Protein AF-A0A8J4X8X0-F1 (afdb_monomer_lite)

pLDDT: mean 80.46, std 20.54, range [33.91, 97.06]

Radius of gyration: 26.9 Å; chains: 1; bounding box: 76×57×46 Å

Secondary structure (DSSP, 8-state):
-----------S--------HHHHHHHHHHH---S-------S--S--BPTTTTT-TTS-SB------TT-TTTTT-TTSPPPP-GGGPPPTTTTTB-TTSSBP----SSHHHHHHHTT-

InterPro domains:
  IPR001515 Large ribosomal subunit protein eL32 [PF01655] (45-120)
  IPR001515 Large ribosomal subunit protein eL32 [PTHR23413] (33-120)
  IPR001515 Large ribosomal subunit protein eL32 [SM01393] (45-120)
  IPR001515 Large ribosomal subunit protein eL32 [cd00513] (46-120)
  IPR018263 Large ribosomal subunit protein eL32, conserved site [PS00580] (48-68)
  IPR036351 Large ribosomal subunit protein eL32 superfamily [SSF52042] (28-120)

Foldseek 3Di:
DDDDDDDDDDDDPDDPPPCDPVNVVVVVLVVDADPDADDFDQPDDDDQFDPCVVPDVVGGRPDDQDDDPPDCQNVPDPPDGDDDDPVRDTDPVCPQADPSRHHDDDDDDPVVVVVVVVVD

Organism: Clarias magur (NCBI:txid1594786)

Sequence (120 aa):
MHGFRSFSEQILNGQIRKIGSAQITGAIMAALRPLTKPKIVKKRTKKFIRHQSDRYVKIRSNWRKPRGIDNRVRRRFKGQMLMPNIGYGSNKKTKHMLPSGFRKFLVHNVKELEVLLMSN

Structure (mmCIF, N/CA/C/O backbone):
data_AF-A0A8J4X8X0-F1
#
_entry.id   AF-A0A8J4X8X0-F1
#
loop_
_atom_site.group_PDB
_atom_site.id
_atom_site.type_symbol
_atom_site.label_atom_id
_atom_site.label_alt_id
_atom_site.label_comp_id
_atom_site.label_asym_id
_atom_site.label_entity_id
_atom_site.label_seq_id
_atom_site.pdbx_PDB_ins_code
_atom_site.Cartn_x
_atom_site.Cartn_y
_atom_site.Cartn_z
_atom_site.occupancy
_atom_site.B_iso_or_equiv
_atom_site.auth_seq_id
_atom_site.auth_comp_id
_atom_site.auth_asym_id
_atom_site.auth_atom_id
_atom_site.pdbx_PDB_model_num
ATOM 1 N N . MET A 1 1 ? -48.294 -47.088 -7.745 1.00 39.97 1 MET A N 1
ATOM 2 C CA . MET A 1 1 ? -47.963 -47.290 -6.318 1.00 39.97 1 MET A CA 1
ATOM 3 C C . MET A 1 1 ? -48.200 -45.979 -5.589 1.00 39.97 1 MET A C 1
ATOM 5 O O . MET A 1 1 ? -47.344 -45.105 -5.587 1.00 39.97 1 MET A O 1
ATOM 9 N N . HIS A 1 2 ? -49.427 -45.809 -5.098 1.00 38.22 2 HIS A N 1
ATOM 10 C CA . HIS A 1 2 ? -49.858 -44.645 -4.332 1.00 38.22 2 HIS A CA 1
ATOM 11 C C . HIS A 1 2 ? -49.218 -44.664 -2.943 1.00 38.22 2 HIS A C 1
ATOM 13 O O . HIS A 1 2 ? -49.294 -45.670 -2.246 1.00 38.22 2 HIS A O 1
ATOM 19 N N . GLY A 1 3 ? -48.629 -43.542 -2.539 1.00 37.94 3 GLY A N 1
ATOM 20 C CA . GLY A 1 3 ? -48.188 -43.296 -1.170 1.00 37.94 3 GLY A CA 1
ATOM 21 C C . GLY A 1 3 ? -48.953 -42.122 -0.576 1.00 37.94 3 GLY A C 1
ATOM 22 O O . GLY A 1 3 ? -48.430 -41.016 -0.517 1.00 37.94 3 GLY A O 1
ATOM 23 N N . PHE A 1 4 ? -50.199 -42.364 -0.166 1.00 42.84 4 PHE A N 1
ATOM 24 C CA . PHE A 1 4 ? -50.956 -41.484 0.724 1.00 42.84 4 PHE A CA 1
ATOM 25 C C . PHE A 1 4 ? -50.290 -41.470 2.106 1.00 42.84 4 PHE A C 1
ATOM 27 O O . PHE A 1 4 ? -50.190 -42.520 2.738 1.00 42.84 4 PHE A O 1
ATOM 34 N N . ARG A 1 5 ? -49.918 -40.293 2.618 1.00 40.62 5 ARG A N 1
ATOM 35 C CA . ARG A 1 5 ? -49.898 -40.023 4.065 1.00 40.62 5 ARG A CA 1
ATOM 36 C C . ARG A 1 5 ? -50.402 -38.607 4.321 1.00 40.62 5 ARG A C 1
ATOM 38 O O . ARG A 1 5 ? -49.689 -37.631 4.124 1.00 40.62 5 ARG A O 1
ATOM 45 N N . SER A 1 6 ? -51.664 -38.544 4.731 1.00 42.16 6 SER A N 1
ATOM 46 C CA . SER A 1 6 ? -52.295 -37.398 5.377 1.00 42.16 6 SER A CA 1
ATOM 47 C C . SER A 1 6 ? -52.002 -37.464 6.877 1.00 42.16 6 SER A C 1
ATOM 49 O O . SER A 1 6 ? -52.217 -38.517 7.464 1.00 42.16 6 SER A O 1
ATOM 51 N N . PHE A 1 7 ? -51.518 -36.369 7.460 1.00 36.75 7 PHE A N 1
ATOM 52 C CA . PHE A 1 7 ? -51.608 -35.991 8.881 1.00 36.75 7 PHE A CA 1
ATOM 53 C C . PHE A 1 7 ? -51.387 -34.466 8.885 1.00 36.75 7 PHE A C 1
ATOM 55 O O . PHE A 1 7 ? -50.276 -34.002 8.650 1.00 36.75 7 PHE A O 1
ATOM 62 N N . SER A 1 8 ? -52.430 -33.647 8.719 1.00 37.28 8 SER A N 1
ATOM 63 C CA . SER A 1 8 ? -53.260 -33.082 9.796 1.00 37.28 8 SER A CA 1
ATOM 64 C C . SER A 1 8 ? -52.450 -32.668 11.028 1.00 37.28 8 SER A C 1
ATOM 66 O O . SER A 1 8 ? -52.150 -33.506 11.867 1.00 37.28 8 SER A O 1
ATOM 68 N N . GLU A 1 9 ? -52.097 -31.382 11.096 1.00 34.81 9 GLU A N 1
ATOM 69 C CA . GLU A 1 9 ? -52.293 -30.482 12.249 1.00 34.81 9 GLU A CA 1
ATOM 70 C C . GLU A 1 9 ? -51.336 -29.291 12.148 1.00 34.81 9 GLU A C 1
ATOM 72 O O . GLU A 1 9 ? -50.152 -29.331 12.478 1.00 34.81 9 GLU A O 1
ATOM 77 N N . GLN A 1 10 ? -51.892 -28.190 11.647 1.00 42.66 10 GLN A N 1
ATOM 78 C CA . GLN A 1 10 ? -51.379 -26.858 11.899 1.00 42.66 10 GLN A CA 1
ATOM 79 C C . GLN A 1 10 ? -51.666 -26.523 13.364 1.00 42.66 10 GLN A C 1
ATOM 81 O O . GLN A 1 10 ? -52.828 -26.419 13.746 1.00 42.66 10 GLN A O 1
ATOM 86 N N . ILE A 1 11 ? -50.625 -26.273 14.156 1.00 39.69 11 ILE A N 1
ATOM 87 C CA . ILE A 1 11 ? -50.751 -25.484 15.380 1.00 39.69 11 ILE A CA 1
ATOM 88 C C . ILE A 1 11 ? -49.746 -24.327 15.301 1.00 39.69 11 ILE A C 1
ATOM 90 O O . ILE A 1 11 ? -48.533 -24.516 15.297 1.00 39.69 11 ILE A O 1
ATOM 94 N N . LEU A 1 12 ? -50.321 -23.121 15.208 1.00 36.09 12 LEU A N 1
ATOM 95 C CA . LEU A 1 12 ? -49.740 -21.798 15.476 1.00 36.09 12 LEU A CA 1
ATOM 96 C C . LEU A 1 12 ? -48.585 -21.318 14.583 1.00 36.09 12 LEU A C 1
ATOM 98 O O . LEU A 1 12 ? -47.481 -21.179 15.081 1.00 36.09 12 LEU A O 1
ATOM 102 N N . ASN A 1 13 ? -48.862 -20.962 13.316 1.00 43.03 13 ASN A N 1
ATOM 103 C CA . ASN A 1 13 ? -48.122 -20.041 12.412 1.00 43.03 13 ASN A CA 1
ATOM 104 C C . ASN A 1 13 ? -46.562 -20.003 12.412 1.00 43.03 13 ASN A C 1
ATOM 106 O O . ASN A 1 13 ? -45.988 -19.153 11.740 1.00 43.03 13 ASN A O 1
ATOM 110 N N . GLY A 1 14 ? -45.817 -20.855 13.118 1.00 42.03 14 GLY A N 1
ATOM 111 C CA . GLY A 1 14 ? -45.319 -22.158 12.669 1.00 42.03 14 GLY A CA 1
ATOM 112 C C . GLY A 1 14 ? -44.341 -22.181 11.500 1.00 42.03 14 GLY A C 1
ATOM 113 O O . GLY A 1 14 ? -43.696 -23.199 11.260 1.00 42.03 14 GLY A O 1
ATOM 114 N N . GLN A 1 15 ? -44.191 -21.085 10.759 1.00 33.91 15 GLN A N 1
ATOM 115 C CA . GLN A 1 15 ? -43.199 -21.008 9.702 1.00 33.91 15 GLN A CA 1
ATOM 116 C C . GLN A 1 15 ? -41.839 -20.663 10.301 1.00 33.91 15 GLN A C 1
ATOM 118 O O . GLN A 1 15 ? -41.527 -19.494 10.529 1.00 33.91 15 GLN A O 1
ATOM 123 N N . ILE A 1 16 ? -40.961 -21.663 10.411 1.00 46.56 16 ILE A N 1
ATOM 124 C CA . ILE A 1 16 ? -39.530 -21.406 10.229 1.00 46.56 16 ILE A CA 1
ATOM 125 C C . ILE A 1 16 ? -39.378 -20.980 8.768 1.00 46.56 16 ILE A C 1
ATOM 127 O O . ILE A 1 16 ? -39.137 -21.793 7.873 1.00 46.56 16 ILE A O 1
ATOM 131 N N . ARG A 1 17 ? -39.582 -19.687 8.496 1.00 46.88 17 ARG A N 1
ATOM 132 C CA . ARG A 1 17 ? -39.158 -19.087 7.234 1.00 46.88 17 ARG A CA 1
ATOM 133 C C . ARG A 1 17 ? -37.664 -19.367 7.156 1.00 46.88 17 ARG A C 1
ATOM 135 O O . ARG A 1 17 ? -36.911 -18.839 7.971 1.00 46.88 17 ARG A O 1
ATOM 142 N N . LYS A 1 18 ? -37.223 -20.218 6.224 1.00 47.97 18 LYS A N 1
ATOM 143 C CA . LYS A 1 18 ? -35.802 -20.308 5.872 1.00 47.97 18 LYS A CA 1
ATOM 144 C C . LYS A 1 18 ? -35.418 -18.940 5.323 1.00 47.97 18 LYS A C 1
ATOM 146 O O . LYS A 1 18 ? -35.590 -18.675 4.138 1.00 47.97 18 LYS A O 1
ATOM 151 N N . ILE A 1 19 ? -34.987 -18.046 6.207 1.00 53.19 19 ILE A N 1
ATOM 152 C CA . ILE A 1 19 ? -34.448 -16.748 5.837 1.00 53.19 19 ILE A CA 1
ATOM 153 C C . ILE A 1 19 ? -33.197 -17.090 5.032 1.00 53.19 19 ILE A C 1
ATOM 155 O O . ILE A 1 19 ? -32.253 -17.679 5.563 1.00 53.19 19 ILE A O 1
ATOM 159 N N . GLY A 1 20 ? -33.224 -16.844 3.725 1.00 50.00 20 GLY A N 1
ATOM 160 C CA . GLY A 1 20 ? -32.078 -17.109 2.868 1.00 50.00 20 GLY A CA 1
ATOM 161 C C . GLY A 1 20 ? -30.870 -16.359 3.422 1.00 50.00 20 GLY A C 1
ATOM 162 O O . GLY A 1 20 ? -31.004 -15.229 3.895 1.00 50.00 20 GLY A O 1
ATOM 163 N N . SER A 1 21 ? -29.682 -16.961 3.373 1.00 55.56 21 SER A N 1
ATOM 164 C CA . SER A 1 21 ? -28.448 -16.365 3.914 1.00 55.56 21 SER A CA 1
ATOM 165 C C . SER A 1 21 ? -28.224 -14.919 3.439 1.00 55.56 21 SER A C 1
ATOM 167 O O . SER A 1 21 ? -27.781 -14.076 4.216 1.00 55.56 21 SER A O 1
ATOM 169 N N . ALA A 1 22 ? -28.635 -14.601 2.206 1.00 55.88 22 ALA A N 1
ATOM 170 C CA . ALA A 1 22 ? -28.608 -13.254 1.639 1.00 55.88 22 ALA A CA 1
ATOM 171 C C . ALA A 1 22 ? -29.493 -12.241 2.400 1.00 55.88 22 ALA A C 1
ATOM 173 O O . ALA A 1 22 ? -29.070 -11.109 2.642 1.00 55.88 22 ALA A O 1
ATOM 174 N N . GLN A 1 23 ? -30.689 -12.646 2.832 1.00 53.12 23 GLN A N 1
ATOM 175 C CA . GLN A 1 23 ? -31.636 -11.805 3.576 1.00 53.12 23 GLN A CA 1
ATOM 176 C C . GLN A 1 23 ? -31.146 -11.549 5.011 1.00 53.12 23 GLN A C 1
ATOM 178 O O . GLN A 1 23 ? -31.270 -10.430 5.506 1.00 53.12 23 GLN A O 1
ATOM 183 N N . ILE A 1 24 ? -30.486 -12.534 5.636 1.00 57.56 24 ILE A N 1
ATOM 184 C CA . ILE A 1 24 ? -29.826 -12.376 6.945 1.00 57.56 24 ILE A CA 1
ATOM 185 C C . ILE A 1 24 ? -28.647 -11.396 6.837 1.00 57.56 24 ILE A C 1
ATOM 187 O O . ILE A 1 24 ? -28.542 -10.460 7.630 1.00 57.56 24 ILE A O 1
ATOM 191 N N . THR A 1 25 ? -27.783 -11.545 5.823 1.00 60.34 25 THR A N 1
ATOM 192 C CA . THR A 1 25 ? -26.645 -10.626 5.629 1.00 60.34 25 THR A CA 1
ATOM 193 C C . THR A 1 25 ? -27.080 -9.195 5.311 1.00 60.34 25 THR A C 1
ATOM 195 O O . THR A 1 25 ? -26.470 -8.250 5.810 1.00 60.34 25 THR A O 1
ATOM 198 N N . GLY A 1 26 ? -28.151 -9.016 4.529 1.00 59.28 26 GLY A N 1
ATOM 199 C CA . GLY A 1 26 ? -28.694 -7.698 4.200 1.00 59.28 26 GLY A CA 1
ATOM 200 C C . GLY A 1 26 ? -29.272 -6.975 5.419 1.00 59.28 26 GLY A C 1
ATOM 201 O O . GLY A 1 26 ? -28.992 -5.793 5.618 1.00 59.28 26 GLY A O 1
ATOM 202 N N . ALA A 1 27 ? -30.010 -7.692 6.272 1.00 59.53 27 ALA A N 1
ATOM 203 C CA . ALA A 1 27 ? -30.594 -7.137 7.492 1.00 59.53 27 ALA A CA 1
ATOM 204 C C . ALA A 1 27 ? -29.528 -6.754 8.539 1.00 59.53 27 ALA A C 1
ATOM 206 O O . ALA A 1 27 ? -29.580 -5.657 9.095 1.00 59.53 27 ALA A O 1
ATOM 207 N N . ILE A 1 28 ? -28.510 -7.597 8.754 1.00 62.53 28 ILE A N 1
ATOM 208 C CA . ILE A 1 28 ? -27.420 -7.328 9.713 1.00 62.53 28 ILE A CA 1
ATOM 209 C C . ILE A 1 28 ? -26.576 -6.118 9.279 1.00 62.53 28 ILE A C 1
ATOM 211 O O . ILE A 1 28 ? -26.257 -5.253 10.094 1.00 62.53 28 ILE A O 1
ATOM 215 N N . MET A 1 29 ? -26.251 -6.008 7.988 1.00 61.41 29 MET A N 1
ATOM 216 C CA . MET A 1 29 ? -25.481 -4.874 7.456 1.00 61.41 29 MET A CA 1
ATOM 217 C C . MET A 1 29 ? -26.268 -3.557 7.471 1.00 61.41 29 MET A C 1
ATOM 219 O O . MET A 1 29 ? -25.672 -2.483 7.546 1.00 61.41 29 MET A O 1
ATOM 223 N N . ALA A 1 30 ? -27.601 -3.619 7.397 1.00 60.84 30 ALA A N 1
ATOM 224 C CA . ALA A 1 30 ? -28.459 -2.448 7.526 1.00 60.84 30 ALA A CA 1
ATOM 225 C C . ALA A 1 30 ? -28.594 -1.974 8.982 1.00 60.84 30 ALA A C 1
ATOM 227 O O . ALA A 1 30 ? -28.697 -0.765 9.186 1.00 60.84 30 ALA A O 1
ATOM 228 N N . ALA A 1 31 ? -28.562 -2.889 9.956 1.00 64.19 31 ALA A N 1
ATOM 229 C CA . ALA A 1 31 ? -28.651 -2.581 11.383 1.00 64.19 31 ALA A CA 1
ATOM 230 C C . ALA A 1 31 ? -27.326 -2.054 11.971 1.00 64.19 31 ALA A C 1
ATOM 232 O O . ALA A 1 31 ? -27.334 -1.153 12.805 1.00 64.19 31 ALA A O 1
ATOM 233 N N . LEU A 1 32 ? -26.178 -2.559 11.507 1.00 71.31 32 LEU A N 1
ATOM 234 C CA . LEU A 1 32 ? -24.849 -2.159 11.985 1.00 71.31 32 LEU A CA 1
ATOM 235 C C . LEU A 1 32 ? -24.274 -1.014 11.140 1.00 71.31 32 LEU A C 1
ATOM 237 O O . LEU A 1 32 ? -23.446 -1.220 10.248 1.00 71.31 32 LEU A O 1
ATOM 241 N N . ARG A 1 33 ? -24.721 0.216 11.415 1.00 73.88 33 ARG A N 1
ATOM 242 C CA . ARG A 1 33 ? -24.227 1.432 10.750 1.00 73.88 33 ARG A CA 1
ATOM 243 C C . ARG A 1 33 ? -23.309 2.215 11.688 1.00 73.88 33 ARG A C 1
ATOM 245 O O . ARG A 1 33 ? -23.725 2.528 12.798 1.00 73.88 33 ARG A O 1
ATOM 252 N N . PRO A 1 34 ? -22.082 2.566 11.265 1.00 81.50 34 PRO A N 1
ATOM 253 C CA . PRO A 1 34 ? -21.232 3.430 12.070 1.00 81.50 34 PRO A CA 1
ATOM 254 C C . PRO A 1 34 ? -21.857 4.825 12.159 1.00 81.50 34 PRO A C 1
ATOM 256 O O . PRO A 1 34 ? -22.368 5.340 11.162 1.00 81.50 34 PRO A O 1
ATOM 259 N N . LEU A 1 35 ? -21.748 5.459 13.327 1.00 79.12 35 LEU A N 1
ATOM 260 C CA . LEU A 1 35 ? -22.246 6.820 13.545 1.00 79.12 35 LEU A CA 1
ATOM 261 C C . LEU A 1 35 ? -21.624 7.824 12.562 1.00 79.12 35 LEU A C 1
ATOM 263 O O . LEU A 1 35 ? -22.301 8.703 12.036 1.00 79.12 35 LEU A O 1
ATOM 267 N N . THR A 1 36 ? -20.329 7.669 12.274 1.00 82.50 36 THR A N 1
ATOM 268 C CA . THR A 1 36 ? -19.621 8.483 11.282 1.00 82.50 36 THR A CA 1
ATOM 269 C C . THR A 1 36 ? -18.935 7.594 10.249 1.00 82.50 36 THR A C 1
ATOM 271 O O . THR A 1 36 ? -18.212 6.656 10.584 1.00 82.50 36 THR A O 1
ATOM 274 N N . LYS A 1 37 ? -19.141 7.893 8.960 1.00 83.94 37 LYS A N 1
ATOM 275 C CA . LYS A 1 37 ? -18.508 7.170 7.847 1.00 83.94 37 LYS A CA 1
ATOM 276 C C . LYS A 1 37 ? -17.651 8.115 7.002 1.00 83.94 37 LYS A C 1
ATOM 278 O O . LYS A 1 37 ? -18.124 8.637 5.991 1.00 83.94 37 LYS A O 1
ATOM 283 N N . PRO A 1 38 ? -16.381 8.355 7.375 1.00 87.50 38 PRO A N 1
ATOM 284 C CA . PRO A 1 38 ? -15.504 9.187 6.563 1.00 87.50 38 PRO A CA 1
ATOM 285 C C . PRO A 1 38 ? -15.230 8.523 5.205 1.00 87.50 38 PRO A C 1
ATOM 287 O O . PRO A 1 38 ? -14.992 7.316 5.113 1.00 87.50 38 PRO A O 1
ATOM 290 N N . LYS A 1 39 ? -15.215 9.320 4.129 1.00 90.44 39 LYS A N 1
ATOM 291 C CA . LYS A 1 39 ? -14.907 8.829 2.778 1.00 90.44 39 LYS A CA 1
ATOM 292 C C . LYS A 1 39 ? -13.474 8.292 2.719 1.00 90.44 39 LYS A C 1
ATOM 294 O O . LYS A 1 39 ? -12.500 9.024 2.906 1.00 90.44 39 LYS A O 1
ATOM 299 N N . ILE A 1 40 ? -13.330 7.006 2.409 1.00 93.38 40 ILE A N 1
ATOM 300 C CA . ILE A 1 40 ? -12.021 6.358 2.284 1.00 93.38 40 ILE A CA 1
ATOM 301 C C . ILE A 1 40 ? -11.437 6.663 0.900 1.00 93.38 40 ILE A C 1
ATOM 303 O O . ILE A 1 40 ? -11.787 6.029 -0.091 1.00 93.38 40 ILE A O 1
ATOM 307 N N . VAL A 1 41 ? -10.501 7.610 0.831 1.00 93.88 41 VAL A N 1
ATOM 308 C CA . VAL A 1 41 ? -9.747 7.904 -0.398 1.00 93.88 41 VAL A CA 1
ATOM 309 C C . VAL A 1 41 ? -8.502 7.017 -0.475 1.00 93.88 41 VAL A C 1
ATOM 311 O O . VAL A 1 41 ? -7.643 7.050 0.411 1.00 93.88 41 VAL A O 1
ATOM 314 N N . LYS A 1 42 ? -8.376 6.225 -1.547 1.00 94.19 42 LYS A N 1
ATOM 315 C CA . LYS A 1 42 ? -7.174 5.430 -1.843 1.00 94.19 42 LYS A CA 1
ATOM 316 C C . LYS A 1 42 ? -6.358 6.117 -2.936 1.00 94.19 42 LYS A C 1
ATOM 318 O O . LYS A 1 42 ? -6.817 6.241 -4.062 1.00 94.19 42 LYS A O 1
ATOM 323 N N . LYS A 1 43 ? -5.121 6.508 -2.615 1.00 95.00 43 LYS A N 1
ATOM 324 C CA . LYS A 1 43 ? -4.186 7.150 -3.563 1.00 95.00 43 LYS A CA 1
ATOM 325 C C . LYS A 1 43 ? -3.780 6.237 -4.724 1.00 95.00 43 LYS A C 1
ATOM 327 O O . LYS A 1 43 ? -3.427 6.704 -5.798 1.00 95.00 43 LYS A O 1
ATOM 332 N N . ARG A 1 44 ? -3.778 4.924 -4.489 1.00 94.62 44 ARG A N 1
ATOM 333 C CA . ARG A 1 44 ? -3.449 3.902 -5.480 1.00 94.62 44 ARG A CA 1
ATOM 334 C C . ARG A 1 44 ? -4.211 2.625 -5.156 1.00 94.62 44 ARG A C 1
ATOM 336 O O . ARG A 1 44 ? -4.220 2.191 -4.008 1.00 94.62 44 ARG A O 1
ATOM 343 N N . THR A 1 45 ? -4.805 2.019 -6.175 1.00 94.00 45 THR A N 1
ATOM 344 C CA . THR A 1 45 ? -5.513 0.731 -6.080 1.00 94.00 45 THR A CA 1
ATOM 345 C C . THR A 1 45 ? -4.659 -0.430 -6.590 1.00 94.00 45 THR A C 1
ATOM 347 O O . THR A 1 45 ? -4.675 -1.515 -6.015 1.00 94.00 45 THR A O 1
ATOM 350 N N . LYS A 1 46 ? -3.851 -0.198 -7.636 1.00 94.31 46 LYS A N 1
ATOM 351 C CA . LYS A 1 46 ? -2.946 -1.206 -8.209 1.00 94.31 46 LYS A CA 1
ATOM 352 C C . LYS A 1 46 ? -1.869 -1.630 -7.205 1.00 94.31 46 LYS A C 1
ATOM 354 O O . LYS A 1 46 ? -1.176 -0.780 -6.639 1.00 94.31 46 LYS A O 1
ATOM 359 N N . LYS A 1 47 ? -1.655 -2.942 -7.065 1.00 95.56 47 LYS A N 1
ATOM 360 C CA . LYS A 1 47 ? -0.566 -3.506 -6.253 1.00 95.56 47 LYS A CA 1
ATOM 361 C C . LYS A 1 47 ? 0.802 -3.050 -6.778 1.00 95.56 47 LYS A C 1
ATOM 363 O O . LYS A 1 47 ? 0.978 -2.773 -7.967 1.00 95.56 47 LYS A O 1
ATOM 368 N N . PHE A 1 48 ? 1.776 -2.964 -5.878 1.00 96.50 48 PHE A N 1
ATOM 369 C CA . PHE A 1 48 ? 3.178 -2.812 -6.254 1.00 96.50 48 PHE A CA 1
ATOM 370 C C . PHE A 1 48 ? 3.739 -4.199 -6.551 1.00 96.50 48 PHE A C 1
ATOM 372 O O . PHE A 1 48 ? 3.935 -4.989 -5.630 1.00 96.50 48 PHE A O 1
ATOM 379 N N . ILE A 1 49 ? 3.947 -4.499 -7.832 1.00 96.44 49 ILE A N 1
ATOM 380 C CA . ILE A 1 49 ? 4.447 -5.805 -8.274 1.00 96.44 49 ILE A CA 1
ATOM 381 C C . ILE A 1 49 ? 5.944 -5.731 -8.591 1.00 96.44 49 ILE A C 1
ATOM 383 O O . ILE A 1 49 ? 6.466 -4.664 -8.921 1.00 96.44 49 ILE A O 1
ATOM 387 N N . ARG A 1 50 ? 6.655 -6.853 -8.461 1.00 96.56 50 ARG A N 1
ATOM 388 C CA . ARG A 1 50 ? 8.087 -6.943 -8.787 1.00 96.56 50 ARG A CA 1
ATOM 389 C C . ARG A 1 50 ? 8.324 -6.767 -10.291 1.00 96.56 50 ARG A C 1
ATOM 391 O O . ARG A 1 50 ? 7.580 -7.306 -11.105 1.00 96.56 50 ARG A O 1
ATOM 398 N N . HIS A 1 51 ? 9.392 -6.057 -10.651 1.00 95.75 51 HIS A N 1
ATOM 399 C CA . HIS A 1 51 ? 9.844 -5.926 -12.041 1.00 95.75 51 HIS A CA 1
ATOM 400 C C . HIS A 1 51 ? 10.056 -7.308 -12.691 1.00 95.75 51 HIS A C 1
ATOM 402 O O . HIS A 1 51 ? 10.698 -8.159 -12.072 1.00 95.75 51 HIS A O 1
ATOM 408 N N . GLN A 1 52 ? 9.538 -7.503 -13.913 1.00 95.00 52 GLN A N 1
ATOM 409 C CA . GLN A 1 52 ? 9.608 -8.741 -14.716 1.00 95.00 52 GLN A CA 1
ATOM 410 C C . GLN A 1 52 ? 8.895 -9.971 -14.122 1.00 95.00 52 GLN A C 1
ATOM 412 O O . GLN A 1 52 ? 9.123 -11.089 -14.584 1.00 95.00 52 GLN A O 1
ATOM 417 N N . SER A 1 53 ? 8.031 -9.791 -13.117 1.00 95.69 53 SER A N 1
ATOM 418 C CA . SER A 1 53 ? 7.196 -10.894 -12.599 1.00 95.69 53 SER A CA 1
ATOM 419 C C . SER A 1 53 ? 6.087 -11.324 -13.562 1.00 95.69 53 SER A C 1
ATOM 421 O O . SER A 1 53 ? 5.614 -12.449 -13.494 1.00 95.69 53 SER A O 1
ATOM 423 N N . ASP A 1 54 ? 5.710 -10.446 -14.483 1.00 93.69 54 ASP A N 1
ATOM 424 C CA . ASP A 1 54 ? 4.793 -10.688 -15.595 1.00 93.69 54 ASP A CA 1
ATOM 425 C C . ASP A 1 54 ? 5.413 -11.549 -16.708 1.00 93.69 54 ASP A C 1
ATOM 427 O O . ASP A 1 54 ? 4.701 -12.270 -17.395 1.00 93.69 54 ASP A O 1
ATOM 431 N N . ARG A 1 55 ? 6.743 -11.503 -16.871 1.00 96.00 55 ARG A N 1
ATOM 432 C CA . ARG A 1 55 ? 7.461 -12.226 -17.933 1.00 96.00 55 ARG A CA 1
ATOM 433 C C . ARG A 1 55 ? 7.856 -13.648 -17.540 1.00 96.00 55 ARG A C 1
ATOM 435 O O . ARG A 1 55 ? 7.914 -14.523 -18.396 1.00 96.00 55 ARG A O 1
ATOM 442 N N . TYR A 1 56 ? 8.198 -13.874 -16.272 1.00 95.62 56 TYR A N 1
ATOM 443 C CA . TYR A 1 56 ? 8.794 -15.133 -15.825 1.00 95.62 56 TYR A CA 1
ATOM 444 C C . TYR A 1 56 ? 8.032 -15.744 -14.650 1.00 95.62 56 TYR A C 1
ATOM 446 O O . TYR A 1 56 ? 8.018 -15.173 -13.562 1.00 95.62 56 TYR A O 1
ATOM 454 N N . VAL A 1 57 ? 7.540 -16.975 -14.820 1.00 95.38 57 VAL A N 1
ATOM 455 C CA . VAL A 1 57 ? 6.811 -17.734 -13.781 1.00 95.38 57 VAL A CA 1
ATOM 456 C C . VAL A 1 57 ? 7.645 -17.928 -12.504 1.00 95.38 57 VAL A C 1
ATOM 458 O O . VAL A 1 57 ? 7.122 -17.858 -11.393 1.00 95.38 57 VAL A O 1
ATOM 461 N N . LYS A 1 58 ? 8.972 -18.082 -12.634 1.00 96.56 58 LYS A N 1
ATOM 462 C CA . LYS A 1 58 ? 9.895 -18.210 -11.488 1.00 96.56 58 LYS A CA 1
ATOM 463 C C . LYS A 1 58 ? 9.949 -16.962 -10.594 1.00 96.56 58 LYS A C 1
ATOM 465 O O . LYS A 1 58 ? 10.378 -17.042 -9.443 1.00 96.56 58 LYS A O 1
ATOM 470 N N . ILE A 1 59 ? 9.548 -15.793 -11.104 1.00 95.25 59 ILE A N 1
ATOM 471 C CA . ILE A 1 59 ? 9.594 -14.526 -10.370 1.00 95.25 59 ILE A CA 1
ATOM 472 C C . ILE A 1 59 ? 8.201 -14.202 -9.833 1.00 95.25 59 ILE A C 1
ATOM 474 O O . ILE A 1 59 ? 7.346 -13.675 -10.534 1.00 95.25 59 ILE A O 1
ATOM 478 N N . ARG A 1 60 ? 7.994 -14.422 -8.531 1.00 96.06 60 ARG A N 1
ATOM 479 C CA . ARG A 1 60 ? 6.743 -14.033 -7.859 1.00 96.06 60 ARG A CA 1
ATOM 480 C C . ARG A 1 60 ? 6.528 -12.513 -7.886 1.00 96.06 60 ARG A C 1
ATOM 482 O O . ARG A 1 60 ? 7.479 -11.733 -7.790 1.00 96.06 60 ARG A O 1
ATOM 489 N N . SER A 1 61 ? 5.262 -12.094 -7.898 1.00 96.25 61 SER A N 1
ATOM 490 C CA . SER A 1 61 ? 4.840 -10.687 -7.973 1.00 96.25 61 SER A CA 1
ATOM 491 C C . SER A 1 61 ? 5.092 -9.860 -6.705 1.00 96.25 61 SER A C 1
ATOM 493 O O . SER A 1 61 ? 4.839 -8.658 -6.710 1.00 96.25 61 SER A O 1
ATOM 495 N N . ASN A 1 62 ? 5.581 -10.456 -5.613 1.00 96.44 62 ASN A N 1
ATOM 496 C CA . ASN A 1 62 ? 5.825 -9.755 -4.348 1.00 96.44 62 ASN A CA 1
ATOM 497 C C . ASN A 1 62 ? 6.900 -8.674 -4.510 1.00 96.44 62 ASN A C 1
ATOM 499 O O . ASN A 1 62 ? 8.007 -8.965 -4.966 1.00 96.44 62 ASN A O 1
ATOM 503 N N . TRP A 1 63 ? 6.591 -7.442 -4.094 1.00 96.75 63 TRP A N 1
ATOM 504 C CA . TRP A 1 63 ? 7.487 -6.298 -4.253 1.00 96.75 63 TRP A CA 1
ATOM 505 C C . TRP A 1 63 ? 8.899 -6.562 -3.703 1.00 96.75 63 TRP A C 1
ATOM 507 O O . TRP A 1 63 ? 9.075 -7.004 -2.567 1.00 96.75 63 TRP A O 1
ATOM 517 N N . ARG A 1 64 ? 9.919 -6.229 -4.502 1.00 96.19 64 ARG A N 1
ATOM 518 C CA . ARG A 1 64 ? 11.335 -6.198 -4.108 1.00 96.19 64 ARG A CA 1
ATOM 519 C C . ARG A 1 64 ? 11.986 -4.962 -4.722 1.00 96.19 64 ARG A C 1
ATOM 521 O O . ARG A 1 64 ? 11.726 -4.644 -5.881 1.00 96.19 64 ARG A O 1
ATOM 528 N N . LYS A 1 65 ? 12.844 -4.276 -3.961 1.00 96.06 65 LYS A N 1
ATOM 529 C CA . LYS A 1 65 ? 13.548 -3.076 -4.440 1.00 96.06 65 LYS A CA 1
ATOM 530 C C . LYS A 1 65 ? 14.552 -3.466 -5.543 1.00 96.06 65 LYS A C 1
ATOM 532 O O . LYS A 1 65 ? 15.441 -4.267 -5.252 1.00 96.06 65 LYS A O 1
ATOM 537 N N . PRO A 1 66 ? 14.444 -2.931 -6.776 1.00 96.69 66 PRO A N 1
ATOM 538 C CA . PRO A 1 66 ? 15.394 -3.231 -7.848 1.00 96.69 66 PRO A CA 1
ATOM 539 C C . PRO A 1 66 ? 16.783 -2.665 -7.522 1.00 96.69 66 PRO A C 1
ATOM 541 O O . PRO A 1 66 ? 16.899 -1.542 -7.027 1.00 96.69 66 PRO A O 1
ATOM 544 N N . ARG A 1 67 ? 17.838 -3.446 -7.791 1.00 96.88 67 ARG A N 1
ATOM 545 C CA . ARG A 1 67 ? 19.227 -3.105 -7.427 1.00 96.88 67 ARG A CA 1
ATOM 546 C C . ARG A 1 67 ? 20.191 -2.953 -8.607 1.00 96.88 67 ARG A C 1
ATOM 548 O O . ARG A 1 67 ? 21.171 -2.247 -8.436 1.00 96.88 67 ARG A O 1
ATOM 555 N N . GLY A 1 68 ? 19.915 -3.537 -9.777 1.00 96.38 68 GLY A N 1
ATOM 556 C CA . GLY A 1 68 ? 20.846 -3.546 -10.922 1.00 96.38 68 GLY A CA 1
ATOM 557 C C . GLY A 1 68 ? 21.161 -2.161 -11.502 1.00 96.38 68 GLY A C 1
ATOM 558 O O . GLY A 1 68 ? 20.297 -1.281 -11.477 1.00 96.38 68 GLY A O 1
ATOM 559 N N . ILE A 1 69 ? 22.385 -1.987 -12.021 1.00 96.25 69 ILE A N 1
ATOM 560 C CA . ILE A 1 69 ? 22.938 -0.698 -12.477 1.00 96.25 69 ILE A CA 1
ATOM 561 C C . ILE A 1 69 ? 22.109 -0.036 -13.587 1.00 96.25 69 ILE A C 1
ATOM 563 O O . ILE A 1 69 ? 21.778 1.150 -13.481 1.00 96.25 69 ILE A O 1
ATOM 567 N N . ASP A 1 70 ? 21.655 -0.816 -14.565 1.00 96.31 70 ASP A N 1
ATOM 568 C CA . ASP A 1 70 ? 20.896 -0.339 -15.732 1.00 96.31 70 ASP A CA 1
ATOM 569 C C . ASP A 1 70 ? 19.384 -0.517 -15.586 1.00 96.31 70 ASP A C 1
ATOM 571 O O . ASP A 1 70 ? 18.611 -0.345 -16.528 1.00 96.31 70 ASP A O 1
ATOM 575 N N . ASN A 1 71 ? 18.913 -0.849 -14.382 1.00 96.62 71 ASN A N 1
ATOM 576 C CA . ASN A 1 71 ? 17.497 -1.100 -14.177 1.00 96.62 71 ASN A CA 1
ATOM 577 C C . ASN A 1 71 ? 16.669 0.190 -14.341 1.00 96.62 71 ASN A C 1
ATOM 579 O O . ASN A 1 71 ? 16.780 1.134 -13.549 1.00 96.62 71 ASN A O 1
ATOM 583 N N . ARG A 1 72 ? 15.772 0.194 -15.334 1.00 96.31 72 ARG A N 1
ATOM 584 C CA . ARG A 1 72 ? 14.955 1.366 -15.672 1.00 96.31 72 ARG A CA 1
ATOM 585 C C . ARG A 1 72 ? 13.969 1.773 -14.573 1.00 96.31 72 A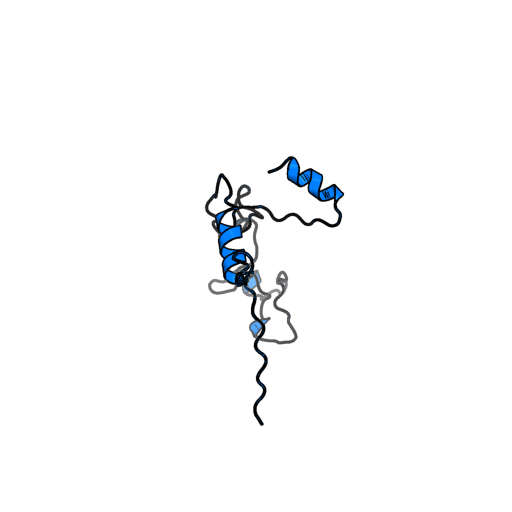RG A C 1
ATOM 587 O O . ARG A 1 72 ? 13.751 2.966 -14.369 1.00 96.31 72 ARG A O 1
ATOM 594 N N . VAL A 1 73 ? 13.410 0.810 -13.832 1.00 96.62 73 VAL A N 1
ATOM 595 C CA . VAL A 1 73 ? 12.524 1.085 -12.683 1.00 96.62 73 VAL A CA 1
ATOM 596 C C . VAL A 1 73 ? 13.302 1.777 -11.564 1.00 96.62 73 VAL A C 1
ATOM 598 O O . VAL A 1 73 ? 12.824 2.765 -11.008 1.00 96.62 73 VAL A O 1
ATOM 601 N N . ARG A 1 74 ? 14.527 1.319 -11.263 1.00 97.06 74 ARG A N 1
ATOM 602 C CA . ARG A 1 74 ? 15.407 1.940 -10.255 1.00 97.06 74 ARG A CA 1
ATOM 603 C C . ARG A 1 74 ? 15.728 3.395 -10.607 1.00 97.06 74 ARG A C 1
ATOM 605 O O . ARG A 1 74 ? 15.656 4.251 -9.731 1.00 97.06 74 ARG A O 1
ATOM 612 N N . ARG A 1 75 ? 16.033 3.660 -11.884 1.00 96.75 75 ARG A N 1
ATOM 613 C CA . ARG A 1 75 ? 16.319 4.998 -12.436 1.00 96.75 75 ARG A CA 1
ATOM 614 C C . ARG A 1 75 ? 15.062 5.865 -12.657 1.00 96.75 75 ARG A C 1
ATOM 616 O O . ARG A 1 75 ? 15.196 7.020 -13.029 1.00 96.75 75 ARG A O 1
ATOM 623 N N . ARG A 1 76 ? 13.854 5.341 -12.390 1.00 95.25 76 ARG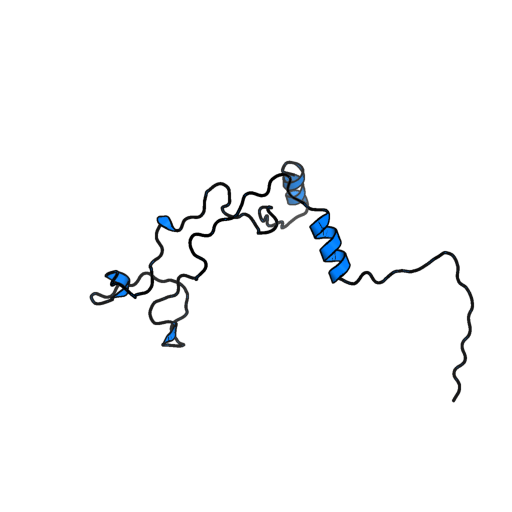 A N 1
ATOM 624 C CA . ARG A 1 76 ? 12.558 6.052 -12.480 1.00 95.25 76 ARG A CA 1
ATOM 625 C C . ARG A 1 76 ? 12.237 6.636 -13.865 1.00 95.25 76 ARG A C 1
ATOM 627 O O . ARG A 1 76 ? 11.628 7.698 -13.958 1.00 95.25 76 ARG A O 1
ATOM 634 N N . PHE A 1 77 ? 12.594 5.936 -14.941 1.00 96.50 77 PHE A N 1
ATOM 635 C CA . PHE A 1 77 ? 12.201 6.369 -16.286 1.00 96.50 77 PHE A CA 1
ATOM 636 C C . PHE A 1 77 ? 10.673 6.442 -16.449 1.00 96.50 77 PHE A C 1
ATOM 638 O O . PHE A 1 77 ? 9.936 5.596 -15.931 1.00 96.50 77 PHE A O 1
ATOM 645 N N . LYS A 1 78 ? 10.198 7.426 -17.2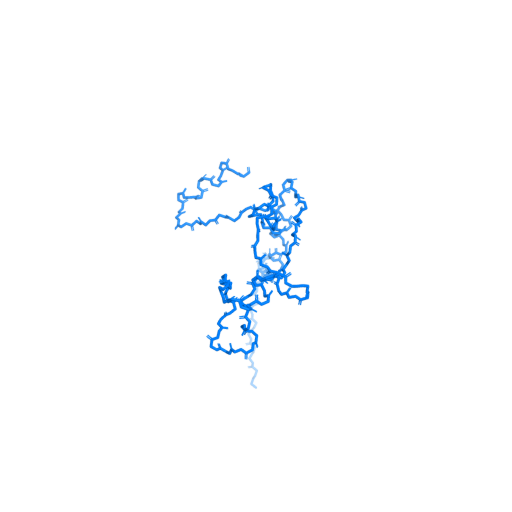25 1.00 95.50 78 LYS A N 1
ATOM 646 C CA . LYS A 1 78 ? 8.778 7.578 -17.582 1.00 95.50 78 LYS A CA 1
ATOM 647 C C . LYS A 1 78 ? 8.247 6.303 -18.254 1.00 95.50 78 LYS A C 1
ATOM 649 O O . LYS A 1 78 ? 8.955 5.637 -19.008 1.00 95.50 78 LYS A O 1
ATOM 654 N N . GLY A 1 79 ? 6.997 5.952 -17.949 1.00 94.88 79 GLY A N 1
ATOM 655 C CA . GLY A 1 79 ? 6.331 4.761 -18.487 1.00 94.88 79 GLY A CA 1
ATOM 656 C C . GLY A 1 79 ? 6.740 3.443 -17.822 1.00 94.88 79 GLY A C 1
ATOM 657 O O . GLY A 1 79 ? 6.265 2.387 -18.226 1.00 94.88 79 GLY A O 1
ATOM 658 N N . GLN A 1 80 ? 7.614 3.468 -16.812 1.00 95.12 80 GLN A N 1
ATOM 659 C CA . GLN A 1 80 ? 7.931 2.286 -16.014 1.00 95.12 80 GLN A CA 1
ATOM 660 C C . GLN 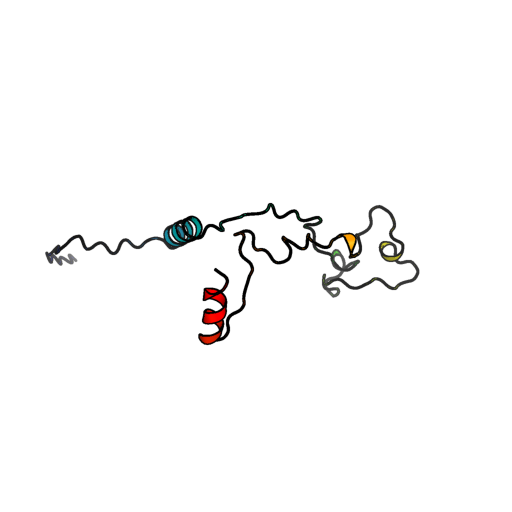A 1 80 ? 7.102 2.203 -14.735 1.00 95.12 80 GLN A C 1
ATOM 662 O O . GLN A 1 80 ? 6.416 3.138 -14.319 1.00 95.12 80 GLN A O 1
ATOM 667 N N . MET A 1 81 ? 7.158 1.030 -14.113 1.00 94.00 81 MET A N 1
ATOM 668 C CA . MET A 1 81 ? 6.429 0.734 -12.890 1.00 94.00 81 MET A CA 1
ATOM 669 C C . MET A 1 81 ? 6.867 1.656 -11.749 1.00 94.00 81 MET A C 1
ATOM 671 O O . MET A 1 81 ? 8.054 1.881 -11.524 1.00 94.00 81 MET A O 1
ATOM 675 N N . LEU A 1 82 ? 5.894 2.156 -10.991 1.00 94.56 82 LEU A N 1
ATOM 676 C CA . LEU A 1 82 ? 6.151 3.029 -9.850 1.00 94.56 82 LEU A CA 1
ATOM 677 C C . LEU A 1 82 ? 6.639 2.220 -8.643 1.00 94.56 82 LEU A C 1
ATOM 679 O O . LEU A 1 82 ? 6.091 1.162 -8.333 1.00 94.56 82 LEU A O 1
ATOM 683 N N . MET A 1 83 ? 7.644 2.747 -7.941 1.00 95.62 83 MET A N 1
ATOM 684 C CA . MET A 1 83 ? 8.144 2.170 -6.692 1.00 95.62 83 MET A CA 1
ATOM 685 C C . MET A 1 83 ? 7.318 2.661 -5.489 1.00 95.62 83 MET A C 1
ATOM 687 O O . MET A 1 83 ? 6.876 3.815 -5.495 1.00 95.62 83 MET A O 1
ATOM 691 N N . PRO A 1 84 ? 7.147 1.844 -4.433 1.00 96.56 84 PRO A N 1
ATOM 692 C CA . PRO A 1 84 ? 6.589 2.295 -3.166 1.00 96.56 84 PRO A CA 1
ATOM 693 C C . PRO A 1 84 ? 7.403 3.447 -2.575 1.00 96.56 84 PRO A C 1
ATOM 695 O O . PRO A 1 84 ? 8.634 3.423 -2.565 1.00 96.56 84 PRO A O 1
ATOM 698 N N . ASN A 1 85 ? 6.693 4.440 -2.054 1.00 95.38 85 ASN A N 1
ATOM 699 C CA . ASN A 1 85 ? 7.233 5.577 -1.322 1.00 95.38 85 ASN A CA 1
ATOM 700 C C . ASN A 1 85 ? 6.242 5.996 -0.218 1.00 95.38 85 ASN A C 1
ATOM 702 O O . ASN A 1 85 ? 5.089 5.555 -0.214 1.00 95.38 85 ASN A O 1
ATOM 706 N N . ILE A 1 86 ? 6.687 6.855 0.704 1.00 95.94 86 ILE A N 1
ATOM 707 C CA . ILE A 1 86 ? 5.862 7.351 1.820 1.00 95.94 86 ILE A CA 1
ATOM 708 C C . ILE A 1 86 ? 4.636 8.152 1.349 1.00 95.94 86 ILE A C 1
ATOM 710 O O . ILE A 1 86 ? 3.590 8.132 1.997 1.00 95.94 86 ILE A O 1
ATOM 714 N N . GLY A 1 87 ? 4.718 8.783 0.174 1.00 96.00 87 GLY A N 1
A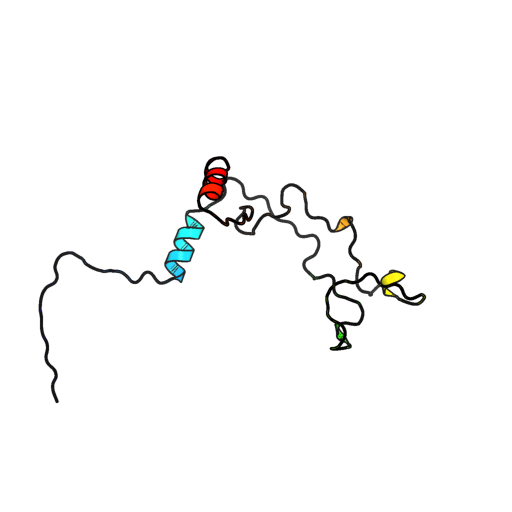TOM 715 C CA . GLY A 1 87 ? 3.637 9.568 -0.424 1.00 96.00 87 GLY A CA 1
ATOM 716 C C . GLY A 1 87 ? 2.360 8.765 -0.683 1.00 96.00 87 GLY A C 1
ATOM 717 O O . GLY A 1 87 ? 1.265 9.327 -0.624 1.00 96.00 87 GLY A O 1
ATOM 718 N N . TYR A 1 88 ? 2.457 7.445 -0.866 1.00 96.00 88 TYR A N 1
ATOM 719 C CA . TYR A 1 88 ? 1.293 6.563 -1.022 1.00 96.00 88 TYR A CA 1
ATOM 720 C C . TYR A 1 88 ? 0.583 6.204 0.294 1.00 96.00 88 TYR A C 1
ATOM 722 O O . TYR A 1 88 ? -0.453 5.536 0.258 1.00 96.00 88 TYR A O 1
ATOM 730 N N . GLY A 1 89 ? 1.088 6.646 1.452 1.00 95.00 89 GLY A N 1
ATOM 731 C CA . GLY A 1 89 ? 0.444 6.420 2.746 1.00 95.00 89 GLY A CA 1
ATOM 732 C C . GLY A 1 89 ? -1.007 6.923 2.773 1.00 95.00 89 GLY A C 1
ATOM 733 O O . GLY A 1 89 ? -1.299 8.033 2.315 1.00 95.00 89 GLY A O 1
ATOM 734 N N . SER A 1 90 ? -1.923 6.098 3.293 1.00 94.44 90 SER A N 1
ATOM 735 C CA . SER A 1 90 ? -3.328 6.484 3.514 1.00 94.44 90 SER A CA 1
ATOM 736 C C . SER A 1 90 ? -3.444 7.506 4.651 1.00 94.44 90 SER A C 1
ATOM 738 O O . SER A 1 90 ? -2.598 7.527 5.544 1.00 94.44 90 SER A O 1
ATOM 740 N N . ASN A 1 91 ? -4.496 8.334 4.634 1.00 94.38 91 ASN A N 1
ATOM 741 C CA . ASN A 1 91 ? -4.770 9.296 5.707 1.00 94.38 91 ASN A CA 1
ATOM 742 C C . ASN A 1 91 ? -4.854 8.571 7.062 1.00 94.38 91 ASN A C 1
ATOM 744 O O . ASN A 1 91 ? -5.511 7.537 7.157 1.00 94.38 91 AS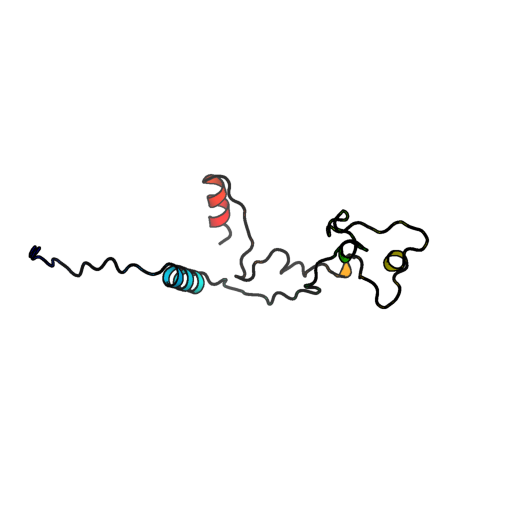N A O 1
ATOM 748 N N . LYS A 1 92 ? -4.220 9.123 8.106 1.00 93.25 92 LYS A N 1
ATOM 749 C CA . LYS A 1 92 ? -4.208 8.560 9.465 1.00 93.25 92 LYS A CA 1
ATOM 750 C C . LYS A 1 92 ? -5.616 8.231 9.980 1.00 93.25 92 LYS A C 1
ATOM 752 O O . LYS A 1 92 ? -5.795 7.172 10.567 1.00 93.25 92 LYS A O 1
ATOM 757 N N . LYS A 1 93 ? -6.617 9.077 9.697 1.00 91.62 93 LYS A N 1
ATOM 758 C CA . LYS A 1 93 ? -8.008 8.877 10.152 1.00 91.62 93 LYS A CA 1
ATOM 759 C C . LYS A 1 93 ? -8.669 7.631 9.539 1.00 91.62 93 LYS A C 1
ATOM 761 O O . LYS A 1 93 ? -9.391 6.920 10.228 1.00 91.62 93 LYS A O 1
ATOM 766 N N . THR A 1 94 ? -8.399 7.351 8.260 1.00 93.12 94 THR A N 1
ATOM 767 C CA . THR A 1 94 ? -9.035 6.264 7.483 1.00 93.12 94 THR A CA 1
ATOM 768 C C . THR A 1 94 ? -8.126 5.052 7.259 1.00 93.12 94 THR A C 1
ATOM 770 O O . THR A 1 94 ? -8.530 4.059 6.645 1.00 93.12 94 THR A O 1
ATOM 773 N N . LYS A 1 95 ? -6.874 5.104 7.729 1.00 93.00 95 LYS A N 1
ATOM 774 C CA . LYS A 1 95 ? -5.936 3.980 7.673 1.00 93.00 95 LYS A CA 1
ATOM 775 C C . LYS A 1 95 ? -6.522 2.809 8.473 1.00 93.00 95 LYS A C 1
ATOM 777 O O . LYS A 1 95 ? -7.018 3.004 9.574 1.00 93.00 95 LYS A O 1
ATOM 782 N N . HIS A 1 96 ? -6.464 1.601 7.910 1.00 93.06 96 HIS A N 1
ATOM 783 C CA . HIS A 1 96 ? -7.001 0.364 8.509 1.00 93.06 96 HIS A CA 1
ATOM 784 C C . HIS A 1 96 ? -8.531 0.308 8.716 1.00 93.06 96 HIS A C 1
ATOM 786 O O . HIS A 1 96 ? -9.025 -0.643 9.313 1.00 93.06 96 HIS A O 1
ATOM 792 N N . MET A 1 97 ? -9.290 1.271 8.185 1.00 92.50 97 MET A N 1
ATOM 793 C CA . MET A 1 97 ? -10.754 1.229 8.193 1.00 92.50 97 MET A CA 1
ATOM 794 C C . MET A 1 97 ? -11.287 0.317 7.077 1.00 92.50 97 MET A C 1
ATOM 796 O O . MET A 1 97 ? -10.800 0.358 5.940 1.00 92.50 97 MET A O 1
ATOM 800 N N . LEU A 1 98 ? -12.283 -0.503 7.410 1.00 90.31 98 LEU A N 1
ATOM 801 C CA . LEU A 1 98 ? -13.020 -1.353 6.479 1.00 90.31 98 LEU A CA 1
ATOM 802 C C . LEU A 1 98 ? -14.007 -0.518 5.643 1.00 90.31 98 LEU A C 1
ATOM 804 O O . LEU A 1 98 ? -14.416 0.561 6.069 1.00 90.31 98 LEU A O 1
ATOM 808 N N . PRO A 1 99 ? -14.468 -1.018 4.482 1.00 89.25 99 PRO A N 1
ATOM 809 C CA . PRO A 1 99 ? -15.525 -0.361 3.704 1.00 89.25 99 PRO A CA 1
ATOM 810 C C . PRO A 1 99 ? -16.859 -0.201 4.460 1.00 89.25 99 PRO A C 1
ATOM 812 O O . PRO A 1 99 ? -17.653 0.685 4.128 1.00 89.25 99 PRO A O 1
ATOM 815 N N . SER A 1 100 ? -17.091 -1.031 5.486 1.00 86.19 100 SER A N 1
ATOM 816 C CA . SER A 1 100 ? -18.222 -0.909 6.416 1.00 86.19 100 SER A CA 1
ATOM 817 C C . SER A 1 100 ? -18.123 0.324 7.321 1.00 86.19 100 SER A C 1
ATOM 819 O O . SER A 1 100 ? -19.145 0.797 7.797 1.00 86.19 100 SER A O 1
ATOM 821 N N . GLY A 1 101 ? -16.923 0.887 7.503 1.00 87.12 101 GLY A N 1
ATOM 822 C CA . GLY A 1 101 ? -16.636 2.031 8.377 1.00 87.12 101 GLY A CA 1
ATOM 823 C C . GLY A 1 101 ? -16.048 1.651 9.740 1.00 87.12 101 GLY A C 1
ATOM 824 O O . GLY A 1 101 ? -15.518 2.515 10.429 1.00 87.12 101 GLY A O 1
ATOM 825 N N . PHE A 1 102 ? -16.035 0.363 10.090 1.00 88.06 102 PHE A N 1
ATOM 826 C CA . PHE A 1 102 ? -15.401 -0.147 11.310 1.00 88.06 102 PHE A CA 1
ATOM 827 C C . PHE A 1 102 ? -13.912 -0.466 11.101 1.00 88.06 102 PHE A C 1
ATOM 829 O O . PHE A 1 102 ? -13.436 -0.605 9.970 1.00 88.06 102 PHE A O 1
ATOM 836 N N . ARG A 1 103 ? -13.147 -0.603 12.188 1.00 89.81 103 ARG A N 1
ATOM 837 C CA . ARG A 1 103 ? -11.773 -1.134 12.152 1.00 89.81 103 ARG A CA 1
ATOM 838 C C . ARG A 1 103 ? -11.804 -2.631 12.446 1.00 89.81 103 ARG A C 1
ATOM 840 O O . ARG A 1 103 ? -12.603 -3.085 13.252 1.00 89.81 103 ARG A O 1
ATOM 847 N N . LYS A 1 104 ? -10.947 -3.405 11.776 1.00 90.06 104 LYS A N 1
ATOM 848 C CA . LYS A 1 104 ? -10.850 -4.847 12.029 1.00 90.06 104 LYS A CA 1
ATOM 849 C C . LYS A 1 104 ? -10.082 -5.091 13.330 1.00 90.06 104 LYS A C 1
ATOM 851 O O . LYS A 1 104 ? -8.969 -4.588 13.467 1.00 90.06 104 LYS A O 1
ATOM 856 N N . PHE A 1 105 ? -10.648 -5.910 14.208 1.00 89.44 105 PHE A N 1
ATOM 857 C CA . PHE A 1 105 ? -10.000 -6.453 15.398 1.00 89.44 105 PHE A CA 1
ATOM 858 C C . PHE A 1 105 ? -9.957 -7.985 15.279 1.00 89.44 105 PHE A C 1
ATOM 860 O O . PHE A 1 105 ? -10.866 -8.578 14.694 1.00 89.44 105 PHE A O 1
ATOM 867 N N . LEU A 1 106 ? -8.871 -8.616 15.724 1.00 90.94 106 LEU A N 1
ATOM 868 C CA . LEU A 1 106 ? -8.722 -10.074 15.733 1.00 90.94 106 LEU A CA 1
ATOM 869 C C . LEU A 1 106 ? -8.920 -10.539 17.175 1.00 90.94 106 LEU A C 1
ATOM 871 O O . LEU A 1 106 ? -8.224 -10.034 18.044 1.00 90.94 106 LEU A O 1
ATOM 875 N N . VAL A 1 107 ? -9.869 -11.451 17.396 1.00 91.88 107 VAL A N 1
ATOM 876 C CA . VAL A 1 107 ? -10.233 -11.974 18.721 1.00 91.88 107 VAL A CA 1
ATOM 877 C C . VAL A 1 107 ? -9.854 -13.448 18.782 1.00 91.88 107 VAL A C 1
ATOM 879 O O . VAL A 1 107 ? -10.271 -14.219 17.914 1.00 91.88 107 VAL A O 1
ATOM 882 N N . HIS A 1 108 ? -9.081 -13.840 19.788 1.00 93.25 108 HIS A N 1
ATOM 883 C CA . HIS A 1 108 ? -8.667 -15.227 20.013 1.00 93.25 108 HIS A CA 1
ATOM 884 C C . HIS A 1 108 ? -9.402 -15.899 21.176 1.00 93.25 108 HIS A C 1
ATOM 886 O O . HIS A 1 108 ? -9.519 -17.123 21.197 1.00 93.25 108 HIS A O 1
ATOM 892 N N . ASN A 1 109 ? -9.903 -15.124 22.136 1.00 92.50 109 ASN A N 1
ATOM 893 C CA . ASN A 1 109 ? -10.595 -15.626 23.321 1.00 92.50 109 ASN A CA 1
ATOM 894 C C . ASN A 1 109 ? -11.789 -14.732 23.694 1.00 92.50 109 ASN A C 1
ATOM 896 O O . ASN A 1 109 ? -11.960 -13.637 23.164 1.00 92.50 109 ASN A O 1
ATOM 900 N N . VAL A 1 110 ? -12.622 -15.205 24.623 1.00 89.62 110 VAL A N 1
ATOM 901 C CA . VAL A 1 110 ? -13.824 -14.477 25.061 1.00 89.62 110 VAL A CA 1
ATOM 902 C C . VAL A 1 110 ? -13.470 -13.206 25.842 1.00 89.62 110 VAL A C 1
ATOM 904 O O . VAL A 1 110 ? -14.165 -12.207 25.716 1.00 89.62 110 VAL A O 1
ATOM 907 N N . LYS A 1 111 ? -12.356 -13.199 26.584 1.00 89.25 111 LYS A N 1
ATOM 908 C CA . LYS A 1 111 ? -11.921 -12.035 27.377 1.00 89.25 111 LYS A CA 1
ATOM 909 C C . LYS A 1 111 ? -11.576 -10.827 26.497 1.00 89.25 111 LYS A C 1
ATOM 911 O O . LYS A 1 111 ? -11.859 -9.692 26.853 1.00 89.25 111 LYS A O 1
ATOM 916 N N . GLU A 1 112 ? -11.030 -11.053 25.306 1.00 87.00 112 GLU A N 1
ATOM 917 C CA . GLU A 1 112 ? -10.729 -10.000 24.327 1.00 87.00 112 GLU A CA 1
ATOM 918 C C . GLU A 1 112 ? -11.985 -9.301 23.772 1.00 87.00 112 GLU A C 1
ATOM 920 O O . GLU A 1 112 ? -11.878 -8.194 23.240 1.00 87.00 112 GLU A O 1
ATOM 925 N N . LEU A 1 113 ? -13.177 -9.897 23.916 1.00 87.88 113 LEU A N 1
ATOM 926 C CA . LEU A 1 113 ? -14.441 -9.245 23.552 1.00 87.88 113 LEU A CA 1
ATOM 927 C C . LEU A 1 113 ? -14.794 -8.108 24.513 1.00 87.88 113 LEU A C 1
ATOM 929 O O . LEU A 1 113 ? -15.424 -7.140 24.093 1.00 87.88 113 LEU A O 1
ATOM 933 N N . GLU A 1 114 ? -14.367 -8.184 25.774 1.00 85.69 114 GLU A N 1
ATOM 934 C CA . GLU A 1 114 ? -14.660 -7.155 26.778 1.00 85.69 114 GLU A CA 1
ATOM 935 C C . GLU A 1 114 ? -14.061 -5.799 26.377 1.00 85.69 114 GLU A C 1
ATOM 937 O O . GLU A 1 114 ? -14.695 -4.757 26.536 1.00 85.69 114 GLU A O 1
ATOM 942 N N . VAL A 1 115 ? -12.890 -5.805 25.730 1.00 84.62 115 VAL A N 1
ATOM 943 C CA . VAL A 1 115 ? -12.241 -4.596 25.189 1.00 84.62 115 VAL A CA 1
ATOM 944 C C . VAL A 1 115 ? -13.102 -3.917 24.113 1.00 84.62 115 VAL A C 1
ATOM 946 O O . VAL A 1 115 ? -13.097 -2.688 23.984 1.00 84.62 115 VAL A O 1
ATOM 949 N N . LEU A 1 116 ? -13.871 -4.690 23.341 1.00 84.56 116 LEU A N 1
ATOM 950 C CA . LEU A 1 116 ? -14.769 -4.146 22.319 1.00 84.56 116 LEU A CA 1
ATOM 951 C C . LEU A 1 116 ? -15.999 -3.470 22.932 1.00 84.56 116 LEU A C 1
ATOM 953 O O . LEU A 1 116 ? -16.496 -2.509 22.354 1.00 84.56 116 LEU A O 1
ATOM 957 N N . LEU A 1 117 ? -16.452 -3.908 24.110 1.00 83.62 117 LEU A N 1
ATOM 958 C CA . LEU A 1 117 ? -17.597 -3.296 24.796 1.00 83.62 117 LEU A CA 1
ATOM 959 C C . LEU A 1 117 ? -17.308 -1.847 25.212 1.00 83.62 117 LEU A C 1
ATOM 961 O O . LEU A 1 117 ? -18.202 -1.010 25.178 1.00 83.62 117 LEU A O 1
ATOM 965 N N . MET A 1 118 ? -16.052 -1.536 25.545 1.00 80.56 118 MET A N 1
ATOM 966 C CA . MET A 1 118 ? -15.619 -0.186 25.930 1.00 80.56 118 MET A CA 1
ATOM 967 C C . MET A 1 118 ? -15.374 0.752 24.736 1.00 80.56 118 MET A C 1
ATOM 969 O O . MET A 1 118 ? -15.183 1.950 24.928 1.00 80.56 118 MET A O 1
ATOM 973 N N . SER A 1 119 ? -15.311 0.220 23.512 1.00 73.25 119 SER A N 1
ATOM 974 C CA . SER A 1 119 ? -14.902 0.951 22.302 1.00 73.25 119 SER A CA 1
ATOM 975 C C . SER A 1 119 ? -15.973 0.988 21.201 1.00 73.25 119 SER A C 1
ATOM 977 O O . SER A 1 119 ? -15.654 1.301 20.049 1.00 73.25 119 SER A O 1
ATOM 979 N N . ASN A 1 120 ? -17.221 0.679 21.568 1.00 68.81 120 ASN A N 1
ATOM 980 C CA . ASN A 1 120 ? -18.400 0.651 20.699 1.00 68.81 120 ASN A CA 1
ATOM 981 C C . ASN A 1 120 ? -19.123 2.004 20.638 1.00 68.81 120 ASN A C 1
ATOM 983 O O . ASN A 1 120 ? -19.255 2.647 21.702 1.00 68.81 120 ASN A O 1
#